Protein AF-A0A2T0K656-F1 (afdb_monomer)

Sequence (90 aa):
MWFLREVLAAQNLTPLTWTRRDGYQLSTDPADWIAYERACVRIELTRISRFLSSTVIPHAQKLPDDEWVQLVLGQVTGVKSALGLLVRSA

Secondary structure (DSSP, 8-state):
--HHHHHHHHHTT--EEEETTTEEEE-S-HHHHHHHHHHHHHHHHHHHHHHIIIIIHHHHHH-TT-HHHHHHHHHHHHHHHHHHHHHH--

Mean predicted aligned error: 6.79 Å

Organism: NCBI:txid113567

Solvent-accessible surface area (backbone atoms only —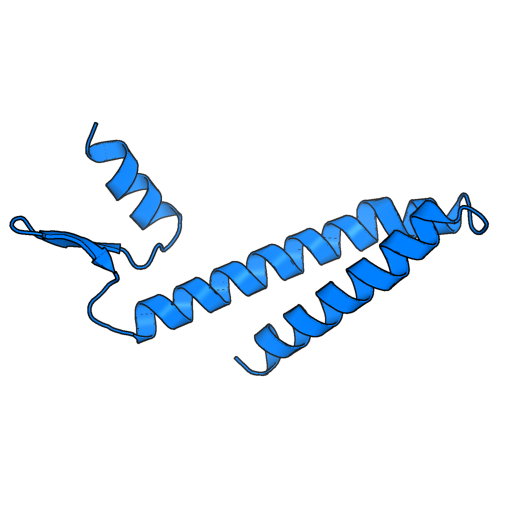 not comparable to full-atom values): 5101 Å² total; per-residue (Å²): 128,67,66,64,57,57,52,48,30,66,75,65,56,44,41,62,38,76,43,96,88,78,40,76,40,71,46,93,50,68,66,46,46,55,52,33,53,53,50,52,47,52,52,51,37,50,53,51,53,46,47,40,68,74,42,45,51,56,46,33,72,74,43,69,85,40,65,66,47,52,50,48,49,54,53,52,49,50,51,43,51,55,41,50,47,58,61,69,78,98

Structure (mmCIF, N/CA/C/O backbone):
data_AF-A0A2T0K656-F1
#
_entry.id   AF-A0A2T0K656-F1
#
loop_
_atom_site.group_PDB
_atom_site.id
_atom_site.type_symbol
_atom_site.label_atom_id
_atom_site.label_alt_id
_atom_site.label_comp_id
_atom_site.label_asym_id
_atom_site.label_entity_id
_atom_site.label_seq_id
_atom_site.pdbx_PDB_ins_code
_atom_site.Cartn_x
_atom_site.Cartn_y
_atom_site.Cartn_z
_atom_site.occupancy
_atom_site.B_iso_or_equiv
_atom_site.auth_seq_id
_atom_site.auth_comp_id
_atom_site.auth_asym_id
_atom_site.auth_atom_id
_atom_site.pdbx_PDB_model_num
ATOM 1 N N . MET A 1 1 ? -10.181 11.432 -29.438 1.00 46.25 1 MET A N 1
ATOM 2 C CA . MET A 1 1 ? -9.445 12.267 -28.463 1.00 46.25 1 MET A CA 1
ATOM 3 C C . MET A 1 1 ? -8.129 11.570 -28.099 1.00 46.25 1 MET A C 1
ATOM 5 O O . MET A 1 1 ? -8.092 10.820 -27.134 1.00 46.25 1 MET A O 1
ATOM 9 N N . TRP A 1 2 ? -7.084 11.747 -28.914 1.00 48.88 2 TRP A N 1
ATOM 10 C CA . TRP A 1 2 ? -5.764 11.103 -28.746 1.00 48.88 2 TRP A CA 1
ATOM 11 C C . TRP A 1 2 ? -4.927 11.743 -27.628 1.00 48.88 2 TRP A C 1
ATOM 13 O O . TRP A 1 2 ? -4.315 11.051 -26.821 1.00 48.88 2 TRP A O 1
ATOM 23 N N . PHE A 1 3 ? -5.041 13.063 -27.498 1.00 53.91 3 PHE A N 1
ATOM 24 C CA . PHE A 1 3 ? -4.284 13.881 -26.553 1.00 53.91 3 PHE A CA 1
ATOM 25 C C . PHE A 1 3 ? -4.491 13.488 -25.079 1.00 53.91 3 PHE A C 1
ATOM 27 O O . PHE A 1 3 ? -3.572 13.579 -24.277 1.00 53.91 3 PHE A O 1
ATOM 34 N N . LEU A 1 4 ? -5.681 12.992 -24.712 1.00 54.81 4 LEU A N 1
ATOM 35 C CA . LEU A 1 4 ? -5.984 12.646 -23.319 1.00 54.81 4 LEU A CA 1
ATOM 36 C C . 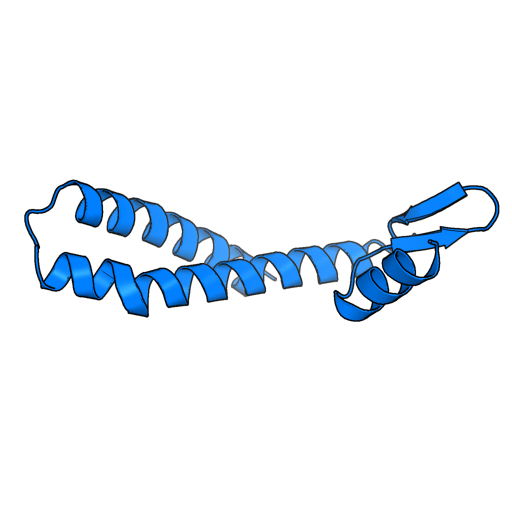LEU A 1 4 ? -5.175 11.437 -22.819 1.00 54.81 4 LEU A C 1
ATOM 38 O O . LEU A 1 4 ? -4.837 11.381 -21.645 1.00 54.81 4 LEU A O 1
ATOM 42 N N . ARG A 1 5 ? -4.876 10.461 -23.686 1.00 58.31 5 ARG A N 1
ATOM 43 C CA . ARG A 1 5 ? -4.228 9.202 -23.273 1.00 58.31 5 ARG A CA 1
ATOM 44 C C . ARG A 1 5 ? -2.710 9.334 -23.196 1.00 58.31 5 ARG A C 1
ATOM 46 O O . ARG A 1 5 ? -2.127 8.843 -22.241 1.00 58.31 5 ARG A O 1
ATOM 53 N N . GLU A 1 6 ? -2.105 10.061 -24.130 1.00 56.50 6 GLU A N 1
ATOM 54 C CA . GLU A 1 6 ? -0.685 10.445 -24.097 1.00 56.50 6 GLU A CA 1
ATOM 55 C C . GLU A 1 6 ? -0.353 11.312 -22.881 1.00 56.50 6 GLU A C 1
ATOM 57 O O . GLU A 1 6 ? 0.599 11.030 -22.155 1.00 56.50 6 GLU A O 1
ATOM 62 N N . VAL A 1 7 ? -1.184 12.325 -22.612 1.00 57.97 7 VAL A N 1
ATOM 63 C CA . VAL A 1 7 ? -0.999 13.210 -21.457 1.00 57.97 7 VAL A CA 1
ATOM 64 C C . VAL A 1 7 ? -1.171 12.439 -20.148 1.00 57.97 7 VAL A C 1
ATOM 66 O O . VAL A 1 7 ? -0.362 12.612 -19.243 1.00 57.97 7 VAL A O 1
ATOM 69 N N . LEU A 1 8 ? -2.158 11.542 -20.045 1.00 54.84 8 LEU A N 1
ATOM 70 C CA . LEU A 1 8 ? -2.337 10.714 -18.846 1.00 54.84 8 LEU A CA 1
ATOM 71 C C . LEU A 1 8 ? -1.224 9.675 -18.667 1.00 54.84 8 LEU A C 1
ATOM 73 O O . LEU A 1 8 ? -0.836 9.424 -17.527 1.00 54.84 8 LEU A O 1
ATOM 77 N N . ALA A 1 9 ? -0.700 9.098 -19.752 1.00 60.31 9 ALA A N 1
ATOM 78 C CA . ALA A 1 9 ? 0.426 8.170 -19.687 1.00 60.31 9 ALA A CA 1
ATOM 79 C C . ALA A 1 9 ? 1.698 8.871 -19.186 1.00 60.31 9 ALA A C 1
ATOM 81 O O . ALA A 1 9 ? 2.357 8.378 -18.271 1.00 60.31 9 ALA A O 1
ATOM 82 N N . ALA A 1 10 ? 1.980 10.068 -19.712 1.00 58.06 10 ALA A N 1
ATOM 83 C CA . ALA A 1 10 ? 3.107 10.894 -19.288 1.00 58.06 10 ALA A CA 1
ATOM 84 C C . ALA A 1 10 ? 2.952 11.417 -17.846 1.00 58.06 10 ALA A C 1
ATOM 86 O O . ALA A 1 10 ? 3.915 11.412 -17.084 1.00 58.06 10 ALA A O 1
ATOM 87 N N . GLN A 1 11 ? 1.745 11.832 -17.442 1.00 57.06 11 GLN A N 1
ATOM 88 C CA . GLN A 1 11 ? 1.477 12.341 -16.089 1.00 57.06 11 GLN A CA 1
ATOM 89 C C . GLN A 1 11 ? 1.521 11.254 -15.009 1.00 57.06 11 GLN A C 1
ATOM 91 O O . GLN A 1 11 ? 1.858 11.554 -13.866 1.00 57.06 11 GLN A O 1
ATOM 96 N N . ASN A 1 12 ? 1.190 10.005 -15.350 1.00 59.84 12 ASN A N 1
ATOM 97 C CA . ASN A 1 12 ? 1.126 8.900 -14.391 1.00 59.84 12 ASN A CA 1
ATOM 98 C C . ASN A 1 12 ? 2.291 7.907 -14.516 1.00 59.84 12 ASN A C 1
ATOM 100 O O . ASN A 1 12 ? 2.189 6.818 -13.958 1.00 59.84 12 ASN A O 1
ATOM 104 N N . LEU A 1 13 ? 3.366 8.240 -15.250 1.00 63.09 13 LEU A N 1
ATOM 105 C CA . LEU A 1 13 ? 4.507 7.340 -15.512 1.00 63.09 13 LEU A CA 1
ATOM 106 C C . LEU A 1 13 ? 4.064 5.955 -16.013 1.00 63.09 13 LEU A C 1
ATOM 108 O O . LEU A 1 13 ? 4.610 4.929 -15.623 1.00 63.09 13 LEU A O 1
ATOM 112 N N . THR A 1 14 ? 3.012 5.912 -16.828 1.00 69.62 14 THR A N 1
ATOM 113 C CA . THR A 1 14 ? 2.431 4.646 -17.285 1.00 69.62 14 THR A CA 1
ATOM 114 C C . THR A 1 14 ? 3.386 4.020 -18.301 1.00 69.62 14 THR A C 1
ATOM 116 O O . THR A 1 14 ? 3.881 4.754 -19.158 1.00 69.62 14 THR A O 1
ATOM 119 N N . PRO A 1 15 ? 3.643 2.701 -18.268 1.00 72.69 15 PRO A N 1
ATOM 120 C CA . PRO A 1 15 ? 4.645 2.055 -19.109 1.00 72.69 15 PRO A CA 1
ATOM 121 C C . PRO A 1 15 ? 4.108 1.855 -20.528 1.00 72.69 15 PRO A C 1
ATOM 123 O O . PRO A 1 15 ? 4.212 0.770 -21.081 1.00 72.69 15 PRO A O 1
ATOM 126 N N . LEU A 1 16 ? 3.452 2.862 -21.102 1.00 77.75 16 LEU A N 1
ATOM 127 C CA . LEU A 1 16 ? 2.841 2.800 -22.417 1.00 77.75 16 LEU A CA 1
ATOM 128 C C . LEU A 1 16 ? 3.730 3.517 -23.427 1.00 77.75 16 LEU A C 1
ATOM 130 O O . LEU A 1 16 ? 4.017 4.703 -23.293 1.00 77.75 16 LEU A O 1
ATOM 134 N N . THR A 1 17 ? 4.111 2.798 -24.474 1.00 72.50 17 THR A N 1
ATOM 135 C CA . THR A 1 17 ? 4.714 3.356 -25.682 1.00 72.50 17 THR A CA 1
ATOM 136 C C . THR A 1 17 ? 3.695 3.320 -26.809 1.00 72.50 17 THR A C 1
ATOM 138 O O . THR A 1 17 ? 2.773 2.505 -26.806 1.00 72.50 17 THR A O 1
ATOM 141 N N . TRP A 1 18 ? 3.825 4.223 -27.775 1.00 79.69 18 TRP A N 1
ATOM 142 C CA . TRP A 1 18 ? 2.941 4.256 -28.933 1.00 79.69 18 TRP A CA 1
ATOM 143 C C . TRP A 1 18 ? 3.700 3.928 -30.212 1.00 79.69 18 TRP A C 1
ATOM 145 O O . TRP A 1 18 ? 4.790 4.452 -30.444 1.00 79.69 18 TRP A O 1
ATOM 155 N N . THR A 1 19 ? 3.097 3.115 -31.080 1.00 74.81 19 THR A N 1
ATOM 156 C CA . THR A 1 19 ? 3.553 2.961 -32.464 1.00 74.81 19 THR A CA 1
ATOM 157 C C . THR A 1 19 ? 2.418 3.200 -33.443 1.00 74.81 19 THR A C 1
ATOM 159 O O . THR A 1 19 ? 1.251 2.917 -33.177 1.00 74.81 19 THR A O 1
ATOM 162 N N . ARG A 1 20 ? 2.773 3.671 -34.640 1.00 77.44 20 ARG A N 1
ATOM 163 C CA . ARG A 1 20 ? 1.799 3.922 -35.706 1.00 77.44 20 ARG A CA 1
ATOM 164 C C . ARG A 1 20 ? 1.082 2.657 -36.185 1.00 77.44 20 ARG A C 1
ATOM 166 O O . ARG A 1 20 ? -0.041 2.759 -36.665 1.00 77.44 20 ARG A O 1
ATOM 173 N N . ARG A 1 21 ? 1.740 1.498 -36.089 1.00 85.00 21 ARG A N 1
ATOM 174 C CA . ARG A 1 21 ? 1.210 0.205 -36.539 1.00 85.00 21 ARG A CA 1
ATOM 175 C C . ARG A 1 21 ? 0.311 -0.438 -35.485 1.00 85.00 21 ARG A C 1
ATOM 177 O O . ARG A 1 21 ? -0.779 -0.877 -35.827 1.00 85.00 21 ARG A O 1
ATOM 184 N N . ASP A 1 22 ? 0.763 -0.455 -34.232 1.00 77.81 22 ASP A N 1
ATOM 185 C CA . ASP A 1 22 ? 0.173 -1.296 -33.183 1.00 77.81 22 ASP A CA 1
ATOM 186 C C . ASP A 1 22 ? -0.573 -0.480 -32.108 1.00 77.81 22 ASP A C 1
ATOM 188 O O . ASP A 1 22 ? -1.262 -1.038 -31.259 1.00 77.81 22 ASP A O 1
ATOM 192 N N . GLY A 1 23 ? -0.496 0.854 -32.155 1.00 81.19 23 GLY A N 1
ATOM 193 C CA . GLY A 1 23 ? -1.140 1.733 -31.181 1.00 81.19 23 GLY A CA 1
ATOM 194 C C . GLY A 1 23 ? -0.382 1.806 -29.852 1.00 81.19 23 GLY A C 1
ATOM 195 O O . GLY A 1 23 ? 0.842 1.674 -29.821 1.00 81.19 23 GLY A O 1
ATOM 196 N N . TYR A 1 24 ? -1.105 2.080 -28.757 1.00 76.19 24 TYR A N 1
ATOM 197 C CA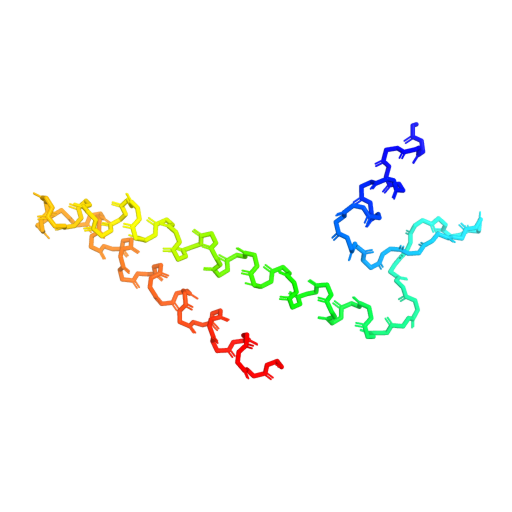 . TYR A 1 24 ? -0.525 2.079 -27.408 1.00 76.19 24 TYR A CA 1
ATOM 198 C C . TYR A 1 24 ? -0.305 0.648 -26.931 1.00 76.19 24 TYR A C 1
ATOM 200 O O . TYR A 1 24 ? -1.241 -0.147 -26.875 1.00 76.19 24 TYR A O 1
ATOM 208 N N . GLN A 1 25 ? 0.917 0.364 -26.519 1.00 76.56 25 GLN A N 1
ATOM 209 C CA . GLN A 1 25 ? 1.360 -0.925 -26.014 1.00 76.56 25 GLN A CA 1
ATOM 210 C C . GLN A 1 25 ? 2.254 -0.716 -24.800 1.00 76.56 25 GLN A C 1
ATOM 212 O O . GLN A 1 25 ? 2.723 0.395 -24.561 1.00 76.56 25 GLN A O 1
ATOM 217 N N . LEU A 1 26 ? 2.511 -1.775 -24.039 1.00 76.50 26 LEU A N 1
ATOM 218 C CA . LEU A 1 26 ? 3.526 -1.711 -22.995 1.00 76.50 26 LEU A CA 1
ATOM 219 C C . LEU A 1 26 ? 4.901 -1.359 -23.593 1.00 76.50 26 LEU A C 1
ATOM 221 O O . LEU A 1 26 ? 5.182 -1.684 -24.747 1.00 76.50 26 LEU A O 1
ATOM 225 N N . SER A 1 27 ? 5.746 -0.666 -22.827 1.00 80.38 27 SER A N 1
ATOM 226 C CA . SER A 1 27 ? 7.131 -0.373 -23.215 1.00 80.38 27 SER A CA 1
ATOM 227 C C . SER A 1 27 ? 7.853 -1.657 -23.605 1.00 80.38 27 SER A C 1
ATOM 229 O O . SER A 1 27 ? 7.591 -2.703 -23.035 1.00 80.38 27 SER A O 1
ATOM 231 N N . THR A 1 28 ? 8.769 -1.618 -24.563 1.00 82.06 28 THR A N 1
ATOM 232 C CA . THR A 1 28 ? 9.578 -2.805 -24.876 1.00 82.06 28 THR A CA 1
ATOM 233 C C . THR A 1 28 ? 10.635 -3.092 -23.810 1.00 82.06 28 THR A C 1
ATOM 235 O O . THR A 1 28 ? 11.198 -4.183 -23.816 1.00 82.06 28 THR A O 1
ATOM 238 N N . ASP A 1 29 ? 10.917 -2.130 -22.925 1.00 83.06 29 ASP A N 1
ATOM 239 C CA . ASP A 1 29 ? 11.842 -2.296 -21.806 1.00 83.06 29 ASP A CA 1
ATOM 240 C C . ASP A 1 29 ? 11.087 -2.758 -20.541 1.00 83.06 29 ASP A C 1
ATOM 242 O O . ASP A 1 29 ? 10.278 -1.999 -19.995 1.00 83.06 29 ASP A O 1
ATOM 246 N N . PRO A 1 30 ? 11.348 -3.978 -20.028 1.00 85.06 30 PRO A N 1
ATOM 247 C CA . PRO A 1 30 ? 10.751 -4.459 -18.783 1.00 85.06 30 PRO A CA 1
ATOM 248 C C . PRO A 1 30 ? 11.057 -3.578 -17.563 1.00 85.06 30 PRO A C 1
ATOM 250 O O . PRO A 1 30 ? 10.296 -3.601 -16.592 1.00 85.06 30 PRO A O 1
ATOM 253 N N . ALA A 1 31 ? 12.143 -2.797 -17.585 1.00 84.75 31 ALA A N 1
ATOM 254 C CA . ALA A 1 31 ? 12.485 -1.889 -16.494 1.00 84.75 31 ALA A CA 1
ATOM 255 C C . ALA A 1 31 ? 11.402 -0.821 -16.271 1.00 84.75 31 ALA A C 1
ATOM 257 O O . ALA A 1 31 ? 11.092 -0.500 -15.121 1.00 84.75 31 ALA A O 1
ATOM 258 N N . ASP A 1 32 ? 10.766 -0.340 -17.345 1.00 81.50 32 ASP A N 1
ATOM 259 C CA . ASP A 1 32 ? 9.677 0.638 -17.263 1.00 81.50 32 ASP A CA 1
ATOM 260 C C . ASP A 1 32 ? 8.447 0.051 -16.559 1.0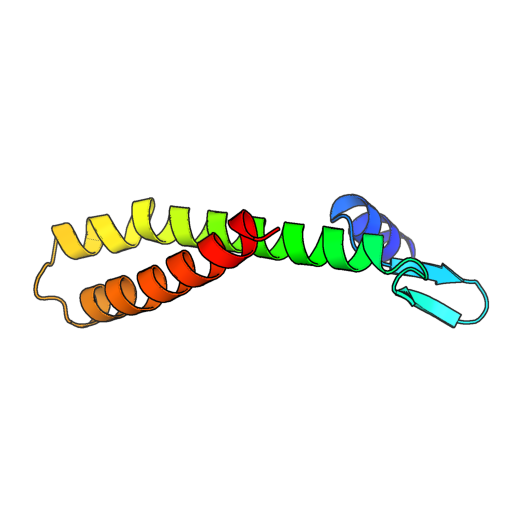0 81.50 32 ASP A C 1
ATOM 262 O O . ASP A 1 32 ? 7.769 0.733 -15.787 1.00 81.50 32 ASP A O 1
ATOM 266 N N . TRP A 1 33 ? 8.168 -1.235 -16.784 1.00 84.06 33 TRP A N 1
ATOM 267 C CA . TRP A 1 33 ? 7.018 -1.924 -16.193 1.00 84.06 33 TRP A CA 1
ATOM 268 C C . TRP A 1 33 ? 7.236 -2.109 -14.701 1.00 84.06 33 TRP A C 1
ATOM 270 O O . TRP A 1 33 ? 6.397 -1.716 -13.895 1.00 84.06 33 TRP A O 1
ATOM 280 N N . ILE A 1 34 ? 8.413 -2.624 -14.339 1.00 86.69 34 ILE A N 1
ATOM 281 C CA . ILE A 1 34 ? 8.805 -2.862 -12.951 1.00 86.69 34 ILE A CA 1
ATOM 282 C C . ILE A 1 34 ? 8.821 -1.541 -12.172 1.00 86.69 34 ILE A C 1
ATOM 284 O O . ILE A 1 34 ? 8.361 -1.484 -11.028 1.00 86.69 34 ILE A O 1
ATOM 288 N N . ALA A 1 35 ? 9.321 -0.457 -12.775 1.00 85.44 35 ALA A N 1
ATOM 289 C CA . ALA A 1 35 ? 9.310 0.867 -12.160 1.00 85.44 35 ALA A CA 1
ATOM 290 C C . ALA A 1 35 ? 7.879 1.364 -11.900 1.00 85.44 35 ALA A C 1
ATOM 292 O O . ALA A 1 35 ? 7.590 1.849 -10.799 1.00 85.44 35 ALA A O 1
ATOM 293 N N . TYR A 1 36 ? 6.976 1.195 -12.869 1.00 85.12 36 TYR A N 1
ATOM 294 C CA . TYR A 1 36 ? 5.573 1.568 -12.717 1.00 85.12 36 TYR A CA 1
ATOM 295 C C . TYR A 1 36 ? 4.847 0.724 -11.664 1.00 85.12 36 TYR A C 1
ATOM 297 O O . TYR A 1 36 ? 4.212 1.278 -10.768 1.00 85.12 36 TYR A O 1
ATOM 305 N N . GLU A 1 37 ? 4.994 -0.601 -11.700 1.00 89.44 37 GLU A N 1
ATOM 306 C CA . GLU A 1 37 ? 4.416 -1.519 -10.711 1.00 89.44 37 GLU A CA 1
ATOM 307 C C . GLU A 1 37 ? 4.843 -1.133 -9.289 1.00 89.44 37 GLU A C 1
ATOM 309 O O . GLU A 1 37 ? 4.016 -1.009 -8.381 1.00 89.44 37 GLU A O 1
ATOM 314 N N . ARG A 1 38 ? 6.134 -0.839 -9.098 1.00 91.81 38 ARG A N 1
ATOM 315 C CA . ARG A 1 38 ? 6.676 -0.376 -7.812 1.00 91.81 38 ARG A CA 1
ATOM 316 C C . ARG A 1 38 ? 6.112 0.976 -7.397 1.00 91.81 38 ARG A C 1
ATOM 318 O O . ARG A 1 38 ? 5.849 1.183 -6.209 1.00 91.81 38 ARG A O 1
ATOM 325 N N . ALA A 1 39 ? 5.913 1.896 -8.338 1.00 90.06 39 ALA A N 1
ATOM 326 C CA . ALA A 1 39 ? 5.271 3.176 -8.061 1.00 90.06 39 ALA A CA 1
ATOM 327 C C . ALA A 1 39 ? 3.815 2.981 -7.604 1.00 90.06 39 ALA A C 1
ATOM 329 O O . ALA A 1 39 ? 3.423 3.543 -6.579 1.00 90.06 39 ALA A O 1
ATOM 330 N N . CYS A 1 40 ? 3.044 2.123 -8.280 1.00 90.06 40 CYS A N 1
ATOM 331 C CA . CYS A 1 40 ? 1.680 1.770 -7.884 1.00 90.06 40 CYS A CA 1
ATOM 332 C C . CYS A 1 40 ? 1.630 1.176 -6.470 1.00 90.06 40 CYS A C 1
ATOM 334 O O . CYS A 1 40 ? 0.856 1.646 -5.634 1.00 90.06 40 CYS A O 1
ATOM 336 N N . VAL A 1 41 ? 2.504 0.214 -6.156 1.00 95.50 41 VAL A N 1
ATOM 337 C CA . VAL A 1 41 ? 2.584 -0.392 -4.815 1.00 95.50 41 VAL A CA 1
ATOM 338 C C . VAL A 1 41 ? 2.878 0.665 -3.739 1.00 95.50 41 VAL A C 1
ATOM 340 O O . VAL A 1 41 ? 2.250 0.659 -2.678 1.00 95.50 41 VAL A O 1
ATOM 343 N N . ARG A 1 42 ? 3.785 1.617 -4.001 1.00 95.75 42 ARG A N 1
ATOM 344 C CA . ARG A 1 42 ? 4.096 2.722 -3.070 1.00 95.75 42 ARG A CA 1
ATOM 345 C C . ARG A 1 42 ? 2.915 3.673 -2.864 1.00 95.75 42 ARG A C 1
ATOM 347 O O . ARG A 1 42 ? 2.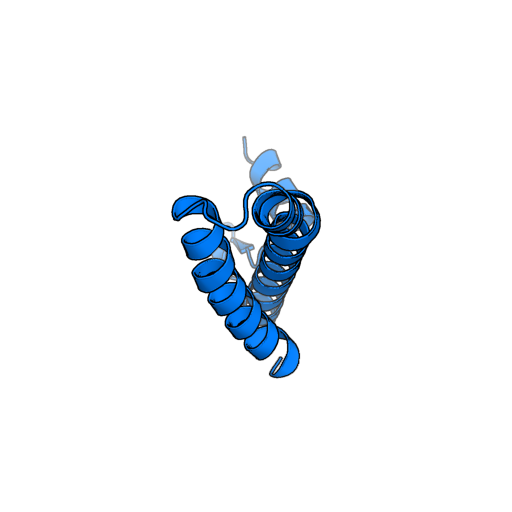682 4.120 -1.735 1.00 95.75 42 ARG A O 1
ATOM 354 N N . ILE A 1 43 ? 2.172 3.984 -3.927 1.00 95.31 43 ILE A N 1
ATOM 355 C CA . ILE A 1 43 ? 0.967 4.821 -3.856 1.00 95.31 43 ILE A CA 1
ATOM 356 C C . ILE A 1 43 ? -0.084 4.148 -2.974 1.00 95.31 43 ILE A C 1
ATOM 358 O O . ILE A 1 43 ? -0.592 4.778 -2.043 1.00 95.31 43 ILE A O 1
ATOM 362 N N . GLU A 1 44 ? -0.359 2.865 -3.202 1.00 97.12 44 GLU A N 1
ATOM 363 C CA . GLU A 1 44 ? -1.359 2.135 -2.424 1.00 97.12 44 GLU A CA 1
ATOM 364 C C . GLU A 1 44 ? -0.927 1.931 -0.970 1.00 97.12 44 GLU A C 1
ATOM 366 O O . GLU A 1 44 ? -1.720 2.163 -0.055 1.00 97.12 44 GLU A O 1
ATOM 371 N N . LEU A 1 45 ? 0.357 1.648 -0.714 1.00 98.19 45 LEU A N 1
ATOM 372 C CA . LEU A 1 45 ? 0.895 1.614 0.648 1.00 98.19 45 LEU A CA 1
ATOM 373 C C . LEU A 1 45 ? 0.675 2.948 1.374 1.00 98.19 45 LEU A C 1
ATOM 375 O O . LEU A 1 45 ? 0.312 2.970 2.554 1.00 98.19 45 LEU A O 1
ATOM 379 N N . THR A 1 46 ? 0.877 4.065 0.675 1.00 98.12 46 THR A N 1
ATOM 380 C CA . THR A 1 46 ? 0.681 5.406 1.234 1.00 98.12 46 THR A CA 1
ATOM 381 C C . THR A 1 46 ? -0.796 5.673 1.523 1.00 98.12 46 THR A C 1
ATOM 383 O O . THR A 1 46 ? -1.127 6.158 2.606 1.00 98.12 46 THR A O 1
ATOM 386 N N . ARG A 1 47 ? -1.695 5.340 0.589 1.00 98.19 47 ARG A N 1
ATOM 387 C CA . ARG A 1 47 ? -3.149 5.497 0.758 1.00 98.19 47 ARG A CA 1
ATOM 388 C C . ARG A 1 47 ? -3.670 4.675 1.930 1.00 98.19 47 ARG A C 1
ATOM 390 O O . ARG A 1 47 ? -4.333 5.232 2.801 1.00 98.19 47 ARG A O 1
ATOM 397 N N . ILE A 1 48 ? -3.298 3.399 2.005 1.00 98.50 48 ILE A N 1
ATOM 398 C CA . ILE A 1 48 ? -3.681 2.508 3.105 1.00 98.50 48 ILE A CA 1
ATOM 399 C C . ILE A 1 48 ? -3.114 3.002 4.435 1.00 98.50 48 ILE A C 1
ATOM 401 O O . ILE A 1 48 ? -3.828 3.044 5.436 1.00 98.50 48 ILE A O 1
ATOM 405 N N . SER A 1 49 ? -1.845 3.422 4.461 1.00 98.44 49 SER A N 1
ATOM 406 C CA . SER A 1 49 ? -1.233 3.956 5.681 1.00 98.44 49 SER A CA 1
ATOM 407 C C . SER A 1 49 ? -1.983 5.179 6.198 1.00 98.44 49 SER A C 1
ATOM 409 O O . SER A 1 49 ? -2.232 5.257 7.400 1.00 98.44 49 SER A O 1
ATOM 411 N N . ARG A 1 50 ? -2.380 6.088 5.296 1.00 98.62 50 ARG A N 1
ATOM 412 C CA . ARG A 1 50 ? -3.187 7.263 5.636 1.00 98.62 50 ARG A CA 1
ATOM 413 C C . ARG A 1 50 ? -4.563 6.863 6.141 1.00 98.62 50 ARG A C 1
ATOM 415 O O . ARG A 1 50 ? -4.916 7.302 7.224 1.00 98.62 50 ARG A O 1
ATOM 422 N N . PHE A 1 51 ? -5.278 5.999 5.420 1.00 98.56 51 PHE A N 1
ATOM 423 C CA . PHE A 1 51 ? -6.601 5.512 5.817 1.00 98.56 51 PHE A CA 1
ATOM 424 C C . PHE A 1 51 ? -6.599 4.908 7.229 1.00 98.56 51 PHE A C 1
ATOM 426 O O . PHE A 1 51 ? -7.438 5.261 8.061 1.00 98.56 51 PHE A O 1
ATOM 433 N N . LEU A 1 52 ? -5.605 4.067 7.534 1.00 98.56 52 LEU A N 1
ATOM 434 C CA . LEU A 1 52 ? -5.433 3.512 8.874 1.00 98.56 52 LEU A CA 1
ATOM 435 C C . LEU A 1 52 ? -5.208 4.613 9.917 1.00 98.56 52 LEU A C 1
ATOM 437 O O . LEU A 1 52 ? -5.916 4.649 10.918 1.00 98.56 52 LEU A O 1
ATOM 441 N N . SER A 1 53 ? -4.260 5.527 9.685 1.00 98.50 53 SER A N 1
ATOM 442 C CA . SER A 1 53 ? -3.906 6.555 10.674 1.00 98.50 53 SER A CA 1
ATOM 443 C C . SER A 1 53 ? -4.963 7.643 10.857 1.00 98.50 53 SER A C 1
ATOM 445 O O . SER A 1 53 ? -5.109 8.162 11.958 1.00 98.50 53 SER A O 1
ATOM 447 N N . SER A 1 54 ? -5.680 8.017 9.793 1.00 98.12 54 SER A N 1
ATOM 448 C CA . SER A 1 54 ? -6.623 9.139 9.813 1.00 98.12 54 SER A CA 1
ATOM 449 C C . SER A 1 54 ? -8.025 8.733 10.235 1.00 98.12 54 SER A C 1
ATOM 451 O O . SER A 1 54 ? -8.798 9.589 10.655 1.00 98.12 54 SER A O 1
ATOM 453 N N . THR A 1 55 ? -8.382 7.458 10.067 1.00 98.44 55 THR A N 1
ATOM 454 C CA . THR A 1 55 ? -9.780 7.028 10.159 1.00 98.44 55 THR A CA 1
ATOM 455 C C . THR A 1 55 ? -9.934 5.757 10.978 1.00 98.44 55 THR A C 1
ATOM 457 O O . THR A 1 55 ? -10.581 5.803 12.020 1.00 98.44 55 THR A O 1
ATOM 460 N N . VAL A 1 56 ? -9.316 4.646 10.56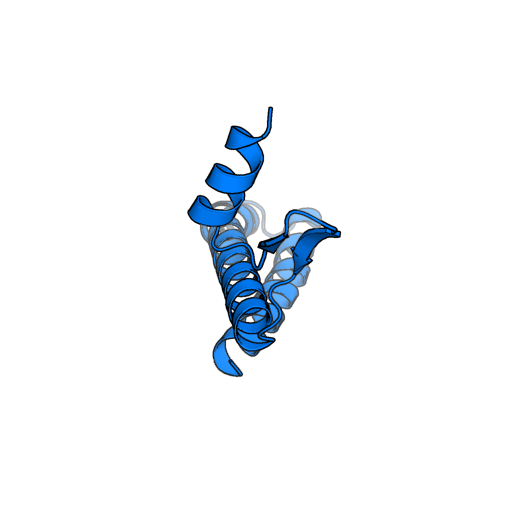5 1.00 98.56 56 VAL A N 1
ATOM 461 C CA . VAL A 1 56 ? -9.566 3.337 11.200 1.00 98.56 56 VAL A CA 1
ATOM 462 C C . VAL A 1 56 ? -9.048 3.291 12.636 1.00 98.56 56 VAL A C 1
ATOM 464 O O . VAL A 1 56 ? -9.780 2.892 13.534 1.00 98.56 56 VAL A O 1
ATOM 467 N N . ILE A 1 57 ? -7.811 3.735 12.879 1.00 98.50 57 ILE A N 1
ATOM 468 C CA . ILE A 1 57 ? -7.225 3.739 14.226 1.00 98.50 57 ILE A CA 1
ATOM 469 C C . ILE A 1 57 ? -8.009 4.678 15.162 1.00 98.50 57 ILE A C 1
ATOM 471 O O . ILE A 1 57 ? -8.409 4.220 16.231 1.00 98.50 57 ILE A O 1
ATOM 475 N N . PRO A 1 58 ? -8.314 5.940 14.787 1.00 98.69 58 PRO A N 1
ATOM 476 C CA . PRO A 1 58 ? -9.177 6.796 15.603 1.00 98.69 58 PRO A CA 1
ATOM 477 C C . PRO A 1 58 ? -10.572 6.217 15.866 1.00 98.69 58 PRO A C 1
ATOM 479 O O . PRO A 1 58 ? -11.113 6.406 16.954 1.00 98.69 58 PRO A O 1
ATOM 482 N N . HIS A 1 59 ? -11.172 5.521 14.896 1.00 98.25 59 HIS A N 1
ATOM 483 C CA . HIS A 1 59 ? -12.458 4.841 15.085 1.00 98.25 59 HIS A CA 1
ATOM 484 C C . HIS A 1 59 ? -12.323 3.718 16.119 1.00 98.25 59 HIS A C 1
ATOM 486 O O . HIS A 1 59 ? -13.047 3.747 17.111 1.00 98.25 59 HIS A O 1
ATOM 492 N N . ALA A 1 60 ? -11.341 2.825 15.981 1.00 98.44 60 ALA A N 1
ATOM 493 C CA . ALA A 1 60 ? -11.096 1.739 16.936 1.00 98.44 60 ALA A CA 1
ATOM 494 C C . ALA A 1 60 ? -10.775 2.247 18.352 1.00 98.44 60 ALA A C 1
ATOM 496 O O . ALA A 1 60 ? -11.120 1.605 19.336 1.00 98.44 60 ALA A O 1
ATOM 497 N N . GLN A 1 61 ? -10.150 3.420 18.477 1.00 98.31 61 GLN A N 1
ATOM 498 C CA . GLN A 1 61 ? -9.918 4.060 19.775 1.00 98.31 61 GLN A CA 1
ATOM 499 C C . GLN A 1 61 ? -11.207 4.593 20.414 1.00 98.31 61 GLN A C 1
ATOM 501 O O . GLN A 1 61 ? -11.341 4.557 21.634 1.00 98.31 61 GLN A O 1
ATOM 506 N N . LYS A 1 62 ? -12.141 5.115 19.609 1.00 98.44 62 LYS A N 1
ATOM 507 C CA . LYS A 1 62 ? -13.420 5.654 20.098 1.00 98.44 62 LYS A CA 1
ATOM 508 C C . LYS A 1 62 ? -14.438 4.563 20.416 1.00 98.44 62 LYS A C 1
ATOM 510 O O . LYS A 1 62 ? -15.230 4.743 21.334 1.00 98.44 62 LYS A O 1
ATOM 515 N N . LEU A 1 63 ? -14.438 3.479 19.644 1.00 98.38 63 LEU A N 1
ATOM 516 C CA . LEU A 1 63 ? -15.356 2.348 19.775 1.00 98.38 63 LEU A CA 1
ATOM 517 C C . LEU A 1 63 ? -14.552 1.038 19.723 1.00 98.38 63 LEU A C 1
ATOM 519 O O . LEU A 1 63 ? -14.505 0.391 18.679 1.00 98.38 63 LEU A O 1
ATOM 523 N N . PRO A 1 64 ? -13.881 0.656 20.824 1.00 97.12 64 PRO A N 1
ATOM 524 C CA . PRO A 1 64 ? -13.001 -0.512 20.836 1.00 97.12 64 PRO A CA 1
ATOM 525 C C . PRO A 1 64 ? -13.742 -1.832 20.610 1.00 97.12 64 PRO A C 1
ATOM 527 O O . PRO A 1 64 ? -13.177 -2.730 19.993 1.00 97.12 64 PRO A O 1
ATOM 530 N N . ASP A 1 65 ? -15.002 -1.924 21.032 1.00 97.81 65 ASP A N 1
ATOM 531 C CA . ASP A 1 65 ? -15.817 -3.140 20.917 1.00 97.81 65 ASP A CA 1
ATOM 532 C C . ASP A 1 65 ? -16.595 -3.234 19.588 1.00 97.81 65 ASP A C 1
ATOM 534 O O . ASP A 1 65 ? -17.369 -4.165 19.382 1.00 97.81 65 ASP A O 1
ATOM 538 N N . ASP A 1 66 ? -16.416 -2.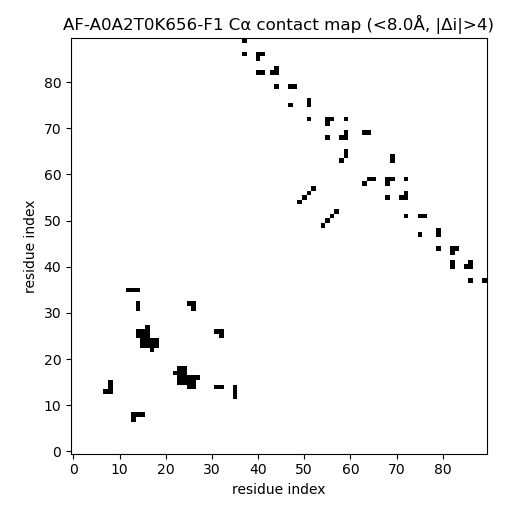273 18.672 1.00 98.38 66 ASP A N 1
ATOM 539 C CA . ASP A 1 66 ? -17.036 -2.316 17.345 1.00 98.38 66 ASP A CA 1
ATOM 540 C C . ASP A 1 66 ? -16.348 -3.385 16.473 1.00 98.38 66 ASP A C 1
ATOM 542 O O . ASP A 1 66 ? -15.218 -3.226 16.004 1.00 98.38 66 ASP A O 1
ATOM 546 N N . GLU A 1 67 ? -17.045 -4.498 16.242 1.00 98.44 67 GLU A N 1
ATOM 547 C CA . GLU A 1 67 ? -16.529 -5.640 15.480 1.00 98.44 67 GLU A CA 1
ATOM 548 C C . GLU A 1 67 ? -16.082 -5.261 14.059 1.00 98.44 67 GLU A C 1
ATOM 550 O O . GLU A 1 67 ? -15.095 -5.803 13.549 1.00 98.44 67 GLU A O 1
ATOM 555 N N . TRP A 1 68 ? -16.762 -4.305 13.416 1.00 98.25 68 TRP A N 1
ATOM 556 C CA . TRP A 1 68 ? -16.428 -3.886 12.059 1.00 98.25 68 TRP A CA 1
ATOM 557 C C . TRP A 1 68 ? -15.073 -3.181 12.017 1.00 98.25 68 TRP A C 1
ATOM 559 O O . TRP A 1 68 ? -14.228 -3.518 11.181 1.00 98.25 68 TRP A O 1
ATOM 569 N N . VAL A 1 69 ? -14.827 -2.229 12.923 1.00 98.44 69 VAL A N 1
ATOM 570 C CA . VAL A 1 69 ? -13.550 -1.503 12.916 1.00 98.44 69 VAL A CA 1
ATOM 571 C C . VAL A 1 69 ? -12.388 -2.405 13.311 1.00 98.44 69 VAL A C 1
ATOM 573 O O . VAL A 1 69 ? -11.305 -2.270 12.740 1.00 98.44 69 VAL A O 1
ATOM 576 N N . GLN A 1 70 ? -12.609 -3.373 14.204 1.00 98.44 70 GLN A N 1
ATOM 577 C CA . GLN A 1 70 ? -11.587 -4.361 14.552 1.00 98.44 70 GLN A CA 1
ATOM 578 C C . GLN A 1 70 ? -11.247 -5.271 13.365 1.00 98.44 70 GLN A C 1
ATOM 580 O O . GLN A 1 70 ? -10.066 -5.504 13.086 1.00 98.44 70 GLN A O 1
ATOM 585 N N . LEU A 1 71 ? -12.252 -5.720 12.602 1.00 98.62 71 LEU A N 1
ATOM 586 C CA . LEU A 1 71 ? -12.033 -6.494 11.379 1.00 98.62 71 LEU A CA 1
ATOM 587 C C . LEU A 1 71 ? -11.235 -5.689 10.346 1.00 98.62 71 LEU A C 1
ATOM 589 O O . LEU A 1 71 ? -10.227 -6.174 9.826 1.00 98.62 71 LEU A O 1
ATOM 593 N N . VAL A 1 72 ? -11.653 -4.451 10.066 1.00 98.44 72 VAL A N 1
ATOM 594 C CA . VAL A 1 72 ? -10.957 -3.569 9.118 1.00 98.44 72 VAL A CA 1
ATOM 595 C C . VAL A 1 72 ? -9.523 -3.315 9.577 1.00 98.44 72 VAL A C 1
ATOM 597 O O . VAL A 1 72 ? -8.598 -3.458 8.778 1.00 98.44 72 VAL A O 1
ATOM 600 N N . LEU A 1 73 ? -9.313 -2.985 10.854 1.00 98.25 73 LEU A N 1
ATOM 601 C CA . LEU A 1 73 ? -7.989 -2.729 11.413 1.00 98.25 73 LEU A CA 1
ATOM 602 C C . LEU A 1 73 ? -7.067 -3.937 11.231 1.00 98.25 73 LEU A C 1
ATOM 604 O O . LEU A 1 73 ? -5.951 -3.767 10.739 1.00 98.25 73 LEU A O 1
ATOM 608 N N . GLY A 1 74 ? -7.531 -5.145 11.558 1.00 98.25 74 GLY A N 1
ATOM 609 C CA . GLY A 1 74 ? -6.757 -6.375 11.391 1.00 98.25 74 GLY A CA 1
ATOM 610 C C . GLY A 1 74 ? -6.407 -6.661 9.928 1.00 98.25 74 GLY A C 1
ATOM 611 O O . GLY A 1 74 ? -5.230 -6.787 9.578 1.00 98.25 74 GLY A O 1
ATOM 612 N N . GLN A 1 75 ? -7.415 -6.706 9.052 1.00 98.50 75 GLN A N 1
ATOM 613 C CA . GLN A 1 75 ? -7.228 -7.074 7.643 1.00 98.50 75 GLN A CA 1
ATOM 614 C C . GLN A 1 75 ? -6.386 -6.041 6.885 1.00 98.50 75 GLN A C 1
ATOM 616 O O . GLN A 1 75 ? -5.418 -6.384 6.202 1.00 98.50 75 GLN A O 1
ATOM 621 N N . VAL A 1 76 ? -6.698 -4.754 7.042 1.00 98.38 76 VAL A N 1
ATOM 622 C CA . VAL A 1 76 ? -6.009 -3.679 6.319 1.00 98.38 76 VAL A CA 1
ATOM 623 C C . VAL A 1 76 ? -4.581 -3.480 6.842 1.00 98.38 76 VAL A C 1
ATOM 625 O O . VAL A 1 76 ? -3.681 -3.168 6.059 1.00 98.38 76 VAL A O 1
ATOM 628 N N . THR A 1 77 ? -4.316 -3.738 8.129 1.00 98.50 77 THR A N 1
ATOM 629 C CA . THR A 1 77 ? -2.938 -3.783 8.659 1.00 98.50 77 THR A CA 1
ATOM 630 C C . THR A 1 77 ? -2.137 -4.938 8.052 1.00 98.50 77 THR A C 1
ATOM 632 O O . THR A 1 77 ? -0.956 -4.763 7.728 1.00 98.50 77 THR A O 1
ATOM 635 N N . GLY A 1 78 ? -2.775 -6.091 7.822 1.00 98.19 78 GLY A N 1
ATOM 636 C CA . GLY A 1 78 ? -2.188 -7.204 7.072 1.00 98.19 78 GLY A CA 1
ATOM 637 C C . GLY A 1 78 ? -1.775 -6.788 5.658 1.00 98.19 78 GLY A C 1
ATOM 638 O O . GLY A 1 78 ? -0.610 -6.940 5.283 1.00 98.19 78 GLY A O 1
ATOM 639 N N . VAL A 1 79 ? -2.684 -6.154 4.907 1.00 98.25 79 VAL A N 1
ATOM 6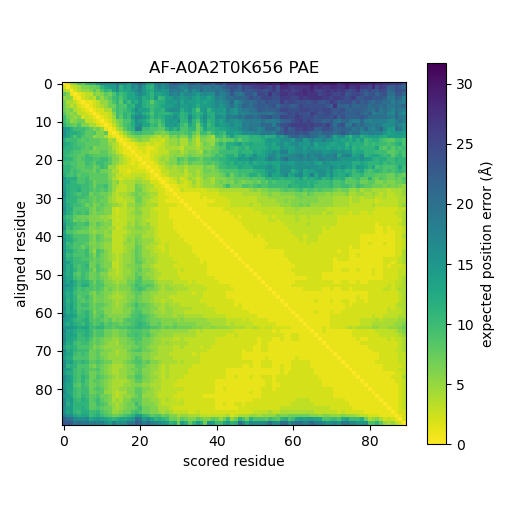40 C CA . VAL A 1 79 ? -2.395 -5.630 3.558 1.00 98.25 79 VAL A CA 1
ATOM 641 C C . VAL A 1 79 ? -1.257 -4.605 3.584 1.00 98.25 79 VAL A C 1
ATOM 643 O O . VAL A 1 79 ? -0.318 -4.710 2.794 1.00 98.25 79 VAL A O 1
ATOM 646 N N . LYS A 1 80 ? -1.275 -3.648 4.525 1.00 98.25 80 LYS A N 1
ATOM 647 C CA . LYS A 1 80 ? -0.191 -2.664 4.698 1.00 98.25 80 LYS A CA 1
ATOM 648 C C . LYS A 1 80 ? 1.165 -3.343 4.890 1.00 98.25 80 LYS A C 1
ATOM 650 O O . LYS A 1 80 ? 2.162 -2.898 4.324 1.00 98.25 80 LYS A O 1
ATOM 655 N N . SER A 1 81 ? 1.207 -4.410 5.682 1.00 98.19 81 SER A N 1
ATOM 656 C CA . SER A 1 81 ? 2.437 -5.155 5.962 1.00 98.19 81 SER A CA 1
ATOM 657 C C . SER A 1 81 ? 2.969 -5.853 4.710 1.00 98.19 81 SER A C 1
ATOM 659 O O . SER A 1 81 ? 4.161 -5.741 4.417 1.00 98.19 81 SER A O 1
ATOM 661 N N . ALA A 1 82 ? 2.086 -6.490 3.934 1.00 98.06 82 ALA A N 1
ATOM 662 C CA . ALA A 1 82 ? 2.431 -7.133 2.666 1.00 98.06 82 ALA A CA 1
ATOM 663 C C . ALA A 1 82 ? 2.975 -6.122 1.640 1.00 98.06 82 ALA A C 1
ATOM 665 O O . ALA A 1 82 ? 4.061 -6.315 1.095 1.00 98.06 82 ALA A O 1
ATOM 666 N N . LEU A 1 83 ? 2.284 -4.994 1.437 1.00 97.69 83 LEU A N 1
ATOM 667 C CA . LEU A 1 83 ? 2.764 -3.929 0.547 1.00 97.69 83 LEU A CA 1
ATOM 668 C C . LEU A 1 83 ? 4.091 -3.334 1.039 1.00 97.69 83 LEU A C 1
ATOM 670 O O . LEU A 1 83 ? 4.987 -3.059 0.245 1.00 97.69 83 LEU A O 1
ATOM 674 N N . GLY A 1 84 ? 4.256 -3.175 2.355 1.00 97.50 84 GLY A N 1
ATOM 675 C CA . GLY A 1 84 ? 5.506 -2.713 2.954 1.00 97.50 84 GLY A CA 1
ATOM 676 C C . GLY A 1 84 ? 6.688 -3.649 2.690 1.00 97.50 84 GLY A C 1
ATOM 677 O O . GLY A 1 84 ? 7.804 -3.166 2.511 1.00 97.50 84 GLY A O 1
ATOM 678 N N . LEU A 1 85 ? 6.463 -4.967 2.638 1.00 97.31 85 LEU A N 1
ATOM 679 C CA . LEU A 1 85 ? 7.489 -5.933 2.230 1.00 97.31 85 LEU A CA 1
ATOM 680 C C . LEU A 1 85 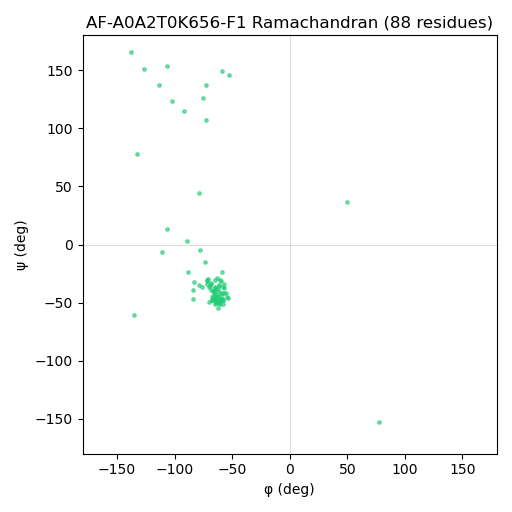? 7.873 -5.732 0.765 1.00 97.31 85 LEU A C 1
ATOM 682 O O . LEU A 1 85 ? 9.055 -5.569 0.483 1.00 97.31 85 LEU A O 1
ATOM 686 N N . LEU A 1 86 ? 6.892 -5.632 -0.136 1.00 95.94 86 LEU A N 1
ATOM 687 C CA . LEU A 1 86 ? 7.144 -5.399 -1.563 1.00 95.94 86 LEU A CA 1
ATOM 688 C C . LEU A 1 86 ? 7.952 -4.118 -1.815 1.00 95.94 86 LEU A C 1
ATOM 690 O O . LEU A 1 86 ? 8.829 -4.113 -2.670 1.00 95.94 86 LEU A O 1
ATOM 694 N N . VAL A 1 87 ? 7.711 -3.048 -1.049 1.00 93.62 87 VAL A N 1
ATOM 695 C CA . VAL A 1 87 ? 8.475 -1.792 -1.170 1.00 93.62 87 VAL A CA 1
ATOM 696 C C . VAL A 1 87 ? 9.909 -1.906 -0.641 1.00 93.62 87 VAL A C 1
ATOM 698 O O . VAL A 1 87 ? 10.778 -1.203 -1.145 1.00 93.62 87 VAL A O 1
ATOM 701 N N . ARG A 1 88 ? 10.173 -2.745 0.369 1.00 89.31 88 ARG A N 1
ATOM 702 C CA . ARG A 1 88 ? 11.525 -2.935 0.936 1.00 89.31 88 ARG A CA 1
ATOM 703 C C . ARG A 1 88 ? 12.373 -3.926 0.149 1.00 89.31 88 ARG A C 1
ATOM 705 O O . ARG A 1 88 ? 13.588 -3.795 0.123 1.00 89.31 88 ARG A O 1
ATOM 712 N N . SER A 1 89 ? 11.730 -4.930 -0.436 1.00 79.12 89 SER A N 1
ATOM 713 C CA . SER A 1 89 ? 12.359 -5.921 -1.314 1.00 79.12 89 SER A CA 1
ATOM 714 C C . SER A 1 89 ? 12.612 -5.382 -2.725 1.00 79.12 89 SER A C 1
ATOM 716 O O . SER A 1 89 ? 13.172 -6.095 -3.555 1.00 79.12 89 SER A O 1
ATOM 718 N N . ALA A 1 90 ? 12.153 -4.157 -2.993 1.00 62.78 90 ALA A N 1
ATOM 719 C CA . ALA A 1 90 ? 12.311 -3.450 -4.247 1.00 62.78 90 ALA A CA 1
ATOM 720 C C . ALA A 1 90 ? 13.668 -2.741 -4.327 1.00 62.78 90 ALA A C 1
ATOM 722 O O . ALA A 1 90 ? 13.887 -1.794 -3.547 1.00 62.78 90 ALA A O 1
#

Foldseek 3Di:
DVVVVVVVCVVLLPQWDADPVPGTDGHPDVVSVVVSVLVVLVVVLVVLVCCCVVPLVVVCVVPVPPPVSVVCNVVSVVVNVVSVVVNVVD

Radius of gyration: 18.65 Å; Cα contacts (8 Å, |Δi|>4): 62; chains: 1; bounding box: 30×21×58 Å

pLDDT: mean 86.23, std 15.14, range [46.25, 98.69]

Nearest PDB structures (foldseek):
  2f1m-assembly1_B  TM=5.391E-01  e=9.124E-01  Escherichia coli
  8ivz-assembly1_A  TM=7.667E-01  e=4.753E+00  Mus musculus
  2f1m-assembly1_A  TM=5.474E-01  e=1.188E+00  Escherichia coli
  2f1m-assembly2_C  TM=5.444E-01  e=1.547E+00  Escherichia coli
  3qo5-assembly1_A-2  TM=4.670E-01  e=5.794E+00  Candida albicans